Protein AF-A0A661TS35-F1 (afdb_monomer)

Solvent-accessible surface area (backbone atoms only — not comparable to full-atom values): 6783 Å² total; per-residue (Å²): 130,68,80,65,49,61,26,55,43,40,44,49,30,53,86,91,39,76,28,42,46,32,58,33,37,41,38,42,65,49,63,62,56,47,75,48,74,59,97,81,44,87,87,48,76,47,73,47,92,38,65,37,31,37,37,35,40,34,37,34,34,63,69,94,83,58,96,53,57,77,89,52,66,73,43,72,37,54,66,24,39,46,29,29,80,86,68,51,72,46,76,38,42,36,30,29,72,40,78,43,78,75,38,62,38,88,89,75,76,40,76,39,31,30,33,38,31,33,38,34,60,104

Foldseek 3Di:
DDDKAKAQWFFFDAVPHGQFTWRIKIKDKDFPWDWDDDPPPPPDIDIDGGWIKMKMKTKTFDDPPDDHHDADAQDKGAFTWDAHPVRDIDTGIKGFHDWAPFDADPVVRGTGIIMTIIMDTD

Mean predicted aligned error: 8.44 Å

Sequence (122 aa):
MADPVVGLTGDISLASSAIAHIRSWTINKGSDNQSYATSDTGGYKKTAEGQKFWNGSADVYLDGGANPVFPVVGTKYASSIFTTVSGKTLTGDIRVDAVNNIECDIEGSGITSCTIEFTGDG

Secondary structure (DSSP, 8-state):
-PPPEEES--EEEETTEEEEEEEEEEEEEEE-PEEE--TTSTTPPEEE---EEEEEEEEEE--TTS-PPPP-TT-EEEEEEEE-TTS-EEEEEEEEEEEEEEEE-TTT-SEEEEEEEEEEE-

Structure (mmCIF, N/CA/C/O backbone):
data_AF-A0A661TS35-F1
#
_entry.id   AF-A0A661TS35-F1
#
loop_
_atom_site.group_PDB
_atom_site.id
_atom_site.type_symbol
_atom_site.label_atom_id
_atom_site.label_alt_id
_atom_site.label_comp_id
_atom_site.label_asym_id
_atom_site.label_entity_id
_atom_site.label_seq_id
_atom_site.pdbx_PDB_ins_code
_atom_site.Cartn_x
_atom_site.Cartn_y
_atom_site.Cartn_z
_atom_site.occupancy
_atom_site.B_iso_or_equiv
_atom_site.auth_seq_id
_atom_site.auth_comp_id
_atom_site.auth_asym_id
_atom_site.auth_atom_id
_atom_site.pdbx_PDB_model_num
ATOM 1 N N . MET A 1 1 ? -16.878 7.205 7.315 1.00 53.56 1 MET A N 1
ATOM 2 C CA . MET A 1 1 ? -15.614 6.663 6.779 1.00 53.56 1 MET A CA 1
ATOM 3 C C . MET A 1 1 ? -14.584 7.765 6.949 1.00 53.56 1 MET A C 1
ATOM 5 O O . MET A 1 1 ? -14.953 8.910 6.723 1.00 53.56 1 MET A O 1
ATOM 9 N N . ALA A 1 2 ? -13.395 7.467 7.476 1.00 63.81 2 ALA A N 1
ATOM 10 C CA . ALA A 1 2 ? -12.345 8.482 7.572 1.00 63.81 2 ALA A CA 1
ATOM 11 C C . ALA A 1 2 ? -11.864 8.844 6.161 1.00 63.81 2 ALA A C 1
ATOM 13 O O . ALA A 1 2 ? -11.909 7.987 5.277 1.00 63.81 2 ALA A O 1
ATOM 14 N N . ASP A 1 3 ? -11.428 10.086 5.962 1.00 77.31 3 ASP A N 1
ATOM 15 C CA . ASP A 1 3 ? -10.900 10.518 4.670 1.00 77.31 3 ASP A CA 1
ATOM 16 C C . ASP A 1 3 ? -9.681 9.665 4.271 1.00 77.31 3 ASP A C 1
ATOM 18 O O . ASP A 1 3 ? -8.876 9.298 5.141 1.00 77.31 3 ASP A O 1
ATOM 22 N N . PRO A 1 4 ? -9.533 9.330 2.976 1.00 77.31 4 PRO A N 1
ATOM 23 C CA . PRO A 1 4 ? -8.385 8.580 2.490 1.00 77.31 4 PRO A CA 1
ATOM 24 C C . PRO A 1 4 ? -7.077 9.312 2.797 1.00 77.31 4 PRO A C 1
ATOM 26 O O . PRO A 1 4 ? -6.965 10.530 2.647 1.00 77.31 4 PRO A O 1
ATOM 29 N N . VAL A 1 5 ? -6.057 8.553 3.197 1.00 82.69 5 VAL A N 1
ATOM 30 C CA . VAL A 1 5 ? -4.697 9.074 3.338 1.00 82.69 5 VAL A CA 1
ATOM 31 C C . VAL A 1 5 ? -4.027 8.991 1.975 1.00 82.69 5 VAL A C 1
ATOM 33 O O . VAL A 1 5 ? -3.962 7.914 1.393 1.00 82.69 5 VAL A O 1
ATOM 36 N N . VAL A 1 6 ? -3.517 10.115 1.482 1.00 81.69 6 VAL A N 1
ATOM 37 C CA . VAL A 1 6 ? -2.864 10.205 0.169 1.00 81.69 6 VAL A CA 1
ATOM 38 C C . VAL A 1 6 ? -1.405 10.638 0.295 1.00 81.69 6 VAL A C 1
ATOM 40 O O . VAL A 1 6 ? -1.024 11.354 1.230 1.00 81.69 6 VAL A O 1
ATOM 43 N N . GLY A 1 7 ? -0.588 10.241 -0.677 1.00 73.81 7 GLY A N 1
ATOM 44 C CA . GLY A 1 7 ? 0.798 10.677 -0.808 1.00 73.81 7 GLY A CA 1
ATOM 45 C C . GLY A 1 7 ? 1.250 10.750 -2.264 1.00 73.81 7 GLY A C 1
ATOM 46 O O . GLY A 1 7 ? 0.671 10.117 -3.142 1.00 73.81 7 GLY A O 1
ATOM 47 N N . LEU A 1 8 ? 2.276 11.568 -2.513 1.00 67.06 8 LEU A N 1
ATOM 48 C CA . LEU A 1 8 ? 2.875 11.792 -3.842 1.00 67.06 8 LEU A CA 1
ATOM 49 C C . LEU A 1 8 ? 4.278 11.190 -3.965 1.00 67.06 8 LEU A C 1
ATOM 51 O O . LEU A 1 8 ? 4.891 11.234 -5.022 1.00 67.06 8 LEU A O 1
ATOM 55 N N . THR A 1 9 ? 4.823 10.705 -2.857 1.00 63.91 9 THR A N 1
ATOM 56 C CA . THR A 1 9 ? 6.158 10.123 -2.783 1.00 63.91 9 THR A CA 1
ATOM 57 C C . THR A 1 9 ? 6.127 8.977 -1.783 1.00 63.91 9 THR A C 1
ATOM 59 O O . THR A 1 9 ? 5.152 8.789 -1.053 1.00 63.91 9 THR A O 1
ATOM 62 N N . GLY A 1 10 ? 7.175 8.169 -1.769 1.00 57.06 10 GLY A N 1
ATOM 63 C CA . GLY A 1 10 ? 7.290 7.013 -0.895 1.00 57.06 10 GLY A CA 1
ATOM 64 C C . GLY A 1 10 ? 8.001 5.882 -1.612 1.00 57.06 10 GLY A C 1
ATOM 65 O O . GLY A 1 10 ? 8.152 5.903 -2.833 1.00 57.06 10 GLY A O 1
ATOM 66 N N . ASP A 1 11 ? 8.412 4.891 -0.835 1.00 58.75 11 ASP A N 1
ATOM 67 C CA . ASP A 1 11 ? 9.113 3.724 -1.340 1.00 58.75 11 ASP A CA 1
ATOM 68 C C . ASP A 1 11 ? 8.398 2.485 -0.819 1.00 58.75 11 ASP A C 1
ATOM 70 O O . ASP A 1 11 ? 8.368 2.231 0.388 1.00 58.75 11 ASP A O 1
ATOM 74 N N . ILE A 1 12 ? 7.854 1.670 -1.721 1.00 60.59 12 ILE A N 1
ATOM 75 C CA . ILE A 1 12 ? 7.491 0.311 -1.325 1.00 60.59 12 ILE A CA 1
ATOM 76 C C . ILE A 1 12 ? 8.804 -0.452 -1.261 1.00 60.59 12 ILE A C 1
ATOM 78 O O . ILE A 1 12 ? 9.508 -0.589 -2.263 1.00 60.59 12 ILE A O 1
ATOM 82 N N . SER A 1 13 ? 9.160 -0.901 -0.062 1.00 58.41 13 SER A N 1
ATOM 83 C CA . SER A 1 13 ? 10.381 -1.664 0.161 1.00 58.41 13 SER A CA 1
ATOM 84 C C . SER A 1 13 ? 10.062 -3.131 0.434 1.00 58.41 13 SER A C 1
ATOM 86 O 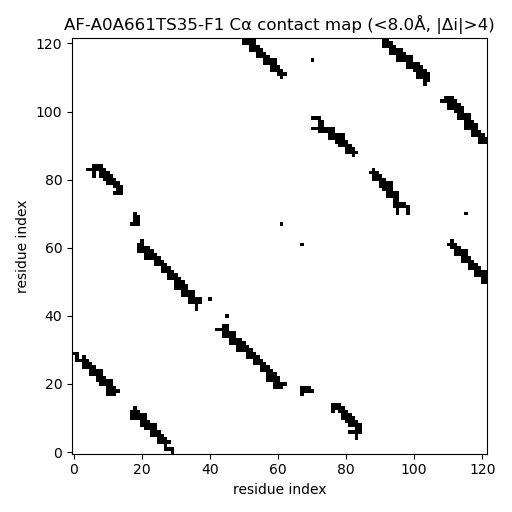O . SER A 1 13 ? 9.129 -3.470 1.158 1.00 58.41 13 SER A O 1
ATOM 88 N N . LEU A 1 14 ? 10.856 -4.012 -0.169 1.00 55.12 14 LEU A N 1
ATOM 89 C CA . LEU A 1 14 ? 10.907 -5.442 0.104 1.00 55.12 14 LEU A CA 1
ATOM 90 C C . LEU A 1 14 ? 11.990 -5.626 1.149 1.00 55.12 14 LEU A C 1
ATOM 92 O O . LEU A 1 14 ? 13.161 -5.623 0.779 1.00 55.12 14 LEU A O 1
ATOM 96 N N . ALA A 1 15 ? 11.624 -5.759 2.426 1.00 48.34 15 ALA A N 1
ATOM 97 C CA . ALA A 1 15 ? 12.538 -6.226 3.470 1.00 48.34 15 ALA A CA 1
ATOM 98 C C . ALA A 1 15 ? 13.976 -5.667 3.319 1.00 48.34 15 ALA A C 1
ATOM 100 O O . ALA A 1 15 ? 14.920 -6.451 3.275 1.00 48.34 15 ALA A O 1
ATOM 101 N N . SER A 1 16 ? 14.112 -4.331 3.196 1.00 49.56 16 SER A N 1
ATOM 102 C CA . SER A 1 16 ? 15.339 -3.522 2.969 1.00 49.56 16 SER A CA 1
ATOM 103 C C . SER A 1 16 ? 15.815 -3.204 1.531 1.00 49.56 16 SER A C 1
ATOM 105 O O . SER A 1 16 ? 16.807 -2.494 1.388 1.00 49.56 16 SER A O 1
ATOM 107 N N . SER A 1 17 ? 15.104 -3.604 0.471 1.00 54.03 17 SER A N 1
ATOM 108 C CA . SER A 1 17 ? 15.375 -3.175 -0.921 1.00 54.03 17 SER A CA 1
ATOM 109 C C . SER A 1 17 ? 14.221 -2.352 -1.499 1.00 54.03 17 SER A C 1
ATOM 111 O O . SER A 1 17 ? 13.066 -2.763 -1.388 1.00 54.03 17 SER A O 1
ATOM 113 N N . ALA A 1 18 ? 14.509 -1.204 -2.119 1.00 60.66 18 ALA A N 1
ATOM 114 C CA . ALA A 1 18 ? 13.502 -0.417 -2.834 1.00 60.66 18 ALA A CA 1
ATOM 115 C C . ALA A 1 18 ? 13.022 -1.197 -4.070 1.00 60.66 18 ALA A C 1
ATOM 117 O O . ALA A 1 18 ? 13.832 -1.629 -4.887 1.00 60.66 18 ALA A O 1
ATOM 118 N N . ILE A 1 19 ? 11.713 -1.431 -4.161 1.00 61.09 19 ILE A N 1
ATOM 119 C CA . ILE A 1 19 ? 11.095 -2.269 -5.198 1.00 61.09 19 ILE A CA 1
ATOM 120 C C . ILE A 1 19 ? 10.852 -1.453 -6.465 1.00 61.09 19 ILE A C 1
ATOM 122 O O . ILE A 1 19 ? 11.178 -1.893 -7.560 1.00 61.09 19 ILE A O 1
ATOM 126 N N . ALA A 1 20 ? 10.262 -0.273 -6.289 1.00 64.75 20 ALA A N 1
ATOM 127 C CA . ALA A 1 20 ? 9.915 0.689 -7.322 1.00 64.75 20 ALA A CA 1
ATOM 128 C C . ALA A 1 20 ? 9.637 2.041 -6.652 1.00 64.75 20 ALA A C 1
ATOM 130 O O . ALA A 1 20 ? 9.285 2.091 -5.467 1.00 64.75 20 ALA A O 1
ATOM 131 N N . HIS A 1 21 ? 9.759 3.128 -7.409 1.00 73.25 21 HIS A N 1
ATOM 132 C CA . HIS A 1 21 ? 9.409 4.451 -6.905 1.00 73.25 21 HIS A CA 1
ATOM 133 C C . HIS A 1 21 ? 7.901 4.661 -6.987 1.00 73.25 21 HIS A C 1
ATOM 135 O O . HIS A 1 21 ? 7.283 4.394 -8.021 1.00 73.25 21 HIS A O 1
ATOM 141 N N . ILE A 1 22 ? 7.306 5.156 -5.900 1.00 77.00 22 ILE A N 1
ATOM 142 C CA . ILE A 1 22 ? 5.886 5.497 -5.879 1.00 77.00 22 ILE A CA 1
ATOM 143 C C . ILE A 1 22 ? 5.704 6.919 -6.409 1.00 77.00 22 ILE A C 1
ATOM 145 O O . ILE A 1 22 ? 6.248 7.871 -5.849 1.00 77.00 22 ILE A O 1
ATOM 149 N N . ARG A 1 23 ? 4.892 7.068 -7.458 1.00 79.94 23 ARG A N 1
ATOM 150 C CA . ARG A 1 23 ? 4.456 8.371 -7.984 1.00 79.94 23 ARG A CA 1
ATOM 151 C C . ARG A 1 23 ? 3.264 8.920 -7.211 1.00 79.94 23 ARG A C 1
ATOM 153 O O . ARG A 1 23 ? 3.142 10.123 -7.008 1.00 79.94 23 ARG A O 1
ATOM 160 N N . SER A 1 24 ? 2.344 8.042 -6.839 1.00 84.56 24 SER A N 1
ATOM 161 C CA . SER A 1 24 ? 1.159 8.403 -6.074 1.00 84.56 24 SER A CA 1
ATOM 162 C C . SER A 1 24 ? 0.654 7.184 -5.316 1.00 84.56 24 SER A C 1
ATOM 164 O O . SER A 1 24 ? 0.849 6.053 -5.760 1.00 84.56 24 SER A O 1
ATOM 166 N N . TRP A 1 25 ? 0.030 7.393 -4.163 1.00 86.50 25 TRP A N 1
ATOM 167 C CA . TRP A 1 25 ? -0.656 6.320 -3.455 1.00 86.50 25 TRP A CA 1
ATOM 168 C C . TRP A 1 25 ? -1.841 6.842 -2.654 1.00 86.50 25 TRP A C 1
ATOM 170 O O . TRP A 1 25 ? -1.880 8.002 -2.233 1.00 86.50 25 TRP A O 1
ATOM 180 N N . THR A 1 26 ? -2.799 5.950 -2.422 1.00 88.88 26 THR A N 1
ATOM 181 C CA . THR A 1 26 ? -3.969 6.184 -1.576 1.00 88.88 26 THR A CA 1
ATOM 182 C C . THR A 1 26 ? -4.168 5.002 -0.640 1.00 88.88 26 THR A C 1
ATOM 184 O O . THR A 1 26 ? -4.078 3.858 -1.069 1.00 88.88 26 THR A O 1
ATOM 187 N N . ILE A 1 27 ? -4.462 5.274 0.630 1.00 88.94 27 ILE A N 1
ATOM 188 C CA . ILE A 1 27 ? -4.826 4.280 1.640 1.00 88.94 27 ILE A CA 1
ATOM 189 C C . ILE A 1 27 ? -6.171 4.660 2.262 1.00 88.94 27 ILE A C 1
ATOM 191 O O . ILE A 1 27 ? -6.314 5.728 2.862 1.00 88.94 27 ILE A O 1
ATOM 195 N N . ASN A 1 28 ? -7.132 3.745 2.198 1.00 90.44 28 ASN A N 1
ATOM 196 C CA . ASN A 1 28 ? -8.383 3.803 2.941 1.00 90.44 28 ASN A CA 1
ATOM 197 C C . ASN A 1 28 ? -8.258 2.948 4.200 1.00 90.44 28 ASN A C 1
ATOM 199 O O . ASN A 1 28 ? -7.973 1.753 4.125 1.00 90.44 28 ASN A O 1
ATOM 203 N N . LYS A 1 29 ? -8.500 3.553 5.364 1.00 88.31 29 LYS A N 1
ATOM 204 C CA . LYS A 1 29 ? -8.506 2.849 6.652 1.00 88.31 29 LYS A CA 1
ATOM 205 C C . LYS A 1 29 ? -9.925 2.442 7.026 1.00 88.31 29 LYS A C 1
ATOM 207 O O . LYS A 1 29 ? -10.851 3.252 6.935 1.00 88.31 29 LYS A O 1
ATOM 212 N N . GLY A 1 30 ? -10.076 1.216 7.502 1.00 86.25 30 GLY A N 1
ATOM 213 C CA . GLY A 1 30 ? -11.324 0.669 8.011 1.00 86.25 30 GLY A CA 1
ATOM 214 C C . GLY A 1 30 ? -11.134 -0.064 9.335 1.00 86.25 30 GLY A C 1
ATOM 215 O O . GLY A 1 30 ? -10.020 -0.354 9.769 1.00 86.25 30 GLY A O 1
ATOM 216 N N . SER A 1 31 ? -12.252 -0.315 10.009 1.00 86.88 31 SER A N 1
ATOM 217 C CA . SER A 1 31 ? -12.286 -1.133 11.219 1.00 86.88 31 SER A CA 1
ATOM 218 C C . SER A 1 31 ? -13.641 -1.813 11.364 1.00 86.88 31 SER A C 1
ATOM 220 O O . SER A 1 31 ? -14.667 -1.132 11.263 1.00 86.88 31 SER A O 1
ATOM 222 N N . ASP A 1 32 ? -13.648 -3.099 11.697 1.00 86.12 32 ASP A N 1
ATOM 223 C CA . ASP A 1 32 ? -14.863 -3.904 11.891 1.00 86.12 32 ASP A CA 1
ATOM 224 C C . ASP A 1 32 ? -15.409 -3.788 13.319 1.00 86.12 32 ASP A C 1
ATOM 226 O O . ASP A 1 32 ? -15.567 -4.763 14.056 1.00 86.12 32 ASP A O 1
ATOM 230 N N . ASN A 1 33 ? -15.665 -2.553 13.746 1.00 86.75 33 ASN A N 1
ATOM 231 C CA . ASN A 1 33 ? -16.141 -2.265 15.093 1.00 86.75 33 ASN A CA 1
ATOM 232 C C . ASN A 1 33 ? -17.551 -2.830 15.315 1.00 86.75 33 ASN A C 1
ATOM 234 O O . ASN A 1 33 ? -18.507 -2.442 14.639 1.00 86.75 33 ASN A O 1
ATOM 238 N N . GLN A 1 34 ? -17.703 -3.697 16.316 1.00 86.19 34 GLN A N 1
ATOM 239 C CA . GLN A 1 34 ? -18.999 -4.271 16.671 1.00 86.19 34 GLN A CA 1
ATOM 240 C C . GLN A 1 34 ? -19.737 -3.369 17.659 1.00 86.19 34 GLN A C 1
ATOM 242 O O . GLN A 1 34 ? -19.184 -2.959 18.679 1.00 86.19 34 GLN A O 1
ATOM 247 N N . SER A 1 35 ? -21.009 -3.075 17.388 1.00 88.00 35 SER A N 1
ATOM 248 C CA . SER A 1 35 ? -21.874 -2.356 18.329 1.00 88.00 35 SER A CA 1
ATOM 249 C C . SER A 1 35 ? -22.747 -3.322 19.123 1.00 88.00 35 SER A C 1
ATOM 251 O O . SER A 1 35 ? -23.386 -4.199 18.547 1.00 88.00 35 SER A O 1
ATOM 253 N N . TYR A 1 36 ? -22.836 -3.117 20.436 1.00 84.00 36 TYR A N 1
ATOM 254 C CA . TYR A 1 36 ? -23.671 -3.909 21.337 1.00 84.00 36 TYR A CA 1
ATOM 255 C C . TYR A 1 36 ? -24.416 -3.011 22.336 1.00 84.00 36 TYR A C 1
ATOM 257 O O . TYR A 1 36 ? -24.020 -1.877 22.613 1.00 84.00 36 TYR A O 1
ATOM 265 N N . ALA A 1 37 ? -25.533 -3.512 22.861 1.00 81.19 37 ALA A N 1
ATOM 266 C CA . ALA A 1 37 ? -26.316 -2.848 23.899 1.00 81.19 37 ALA A CA 1
ATOM 267 C C . ALA A 1 37 ? -26.274 -3.693 25.175 1.00 81.19 37 ALA A C 1
ATOM 269 O O . ALA A 1 37 ? -26.519 -4.898 25.125 1.00 81.19 37 ALA A O 1
ATOM 270 N N . THR A 1 38 ? -25.962 -3.072 26.311 1.00 78.62 38 THR A N 1
ATOM 271 C CA . THR A 1 38 ? -26.028 -3.706 27.636 1.00 78.62 38 THR A CA 1
ATOM 272 C C . THR A 1 38 ? -27.145 -3.068 28.446 1.00 78.62 38 THR A C 1
ATOM 274 O O . THR A 1 38 ? -27.512 -1.920 28.219 1.00 78.62 38 THR A O 1
ATOM 277 N N . SER A 1 39 ? -27.695 -3.788 29.422 1.00 77.56 39 SER A N 1
ATOM 278 C CA . SER A 1 39 ? -28.777 -3.274 30.275 1.00 77.56 39 SER A CA 1
ATOM 279 C C . SER A 1 39 ? -28.392 -2.031 31.096 1.00 77.56 39 SER A C 1
ATOM 281 O O . SER A 1 39 ? -29.276 -1.373 31.632 1.00 77.56 39 SER A O 1
ATOM 283 N N . ASP A 1 40 ? -27.099 -1.692 31.189 1.00 75.00 40 ASP A N 1
ATOM 284 C CA . ASP A 1 40 ? -26.591 -0.503 31.888 1.00 75.00 40 ASP A CA 1
ATOM 285 C C . ASP A 1 40 ? -26.444 0.747 31.000 1.00 75.00 40 ASP A C 1
ATOM 287 O O . ASP A 1 40 ? -26.104 1.807 31.518 1.00 75.00 40 ASP A O 1
ATOM 291 N N . THR A 1 41 ? -26.650 0.669 29.677 1.00 72.38 41 THR A N 1
ATOM 292 C CA . THR A 1 41 ? -26.252 1.781 28.794 1.00 72.38 41 THR A CA 1
ATOM 293 C C . THR A 1 41 ? -27.236 2.938 28.755 1.00 72.38 41 THR A C 1
ATOM 295 O O . THR A 1 41 ? -26.991 3.895 28.028 1.00 72.38 41 THR A O 1
ATOM 298 N N . GLY A 1 42 ? -28.358 2.886 29.479 1.00 75.06 42 GLY A N 1
ATOM 299 C CA . GLY A 1 42 ? -29.331 3.985 29.496 1.00 75.06 42 GLY A CA 1
ATOM 300 C C . GLY A 1 42 ? -29.849 4.383 28.103 1.00 75.06 42 GLY A C 1
ATOM 301 O O . GLY A 1 42 ? -30.203 5.537 27.894 1.00 75.06 42 GLY A O 1
ATOM 302 N N . GLY A 1 43 ? -29.854 3.453 27.137 1.00 79.88 43 GLY A N 1
ATOM 303 C CA . GLY A 1 43 ? -30.279 3.694 25.750 1.00 79.88 43 GLY A CA 1
ATOM 304 C C . GLY A 1 43 ? -29.152 3.970 24.742 1.00 79.88 43 GLY A C 1
ATOM 305 O O . GLY A 1 43 ? -29.423 4.014 23.543 1.00 79.88 43 GLY A O 1
ATOM 306 N N . TYR A 1 44 ? -27.894 4.097 25.176 1.00 78.44 44 TYR A N 1
ATOM 307 C CA . TYR A 1 44 ? -26.746 4.250 24.272 1.00 78.44 44 TYR A CA 1
ATOM 308 C C . TYR A 1 44 ? -26.223 2.894 23.758 1.00 78.44 44 TYR A C 1
ATOM 310 O O . TYR A 1 44 ? -26.377 1.855 24.404 1.00 78.44 44 TYR A O 1
ATOM 318 N N . LYS A 1 45 ? -25.580 2.891 22.584 1.00 82.94 45 LYS A N 1
ATOM 319 C CA . LYS A 1 45 ? -24.851 1.722 22.061 1.00 82.94 45 LYS A CA 1
ATOM 320 C C . LYS A 1 45 ? -23.382 1.825 22.465 1.00 82.94 45 LYS A C 1
ATOM 322 O O . LYS A 1 45 ? -22.777 2.880 22.290 1.00 82.94 45 LYS A O 1
ATOM 327 N N . LYS A 1 46 ? -22.820 0.737 22.990 1.00 84.06 46 LYS A N 1
ATOM 328 C CA . LYS A 1 46 ? -21.376 0.587 23.210 1.00 84.06 46 LYS A CA 1
ATOM 329 C C . LYS A 1 46 ? -20.745 -0.019 21.957 1.00 84.06 46 LYS A C 1
ATOM 331 O O . LYS A 1 46 ? -21.410 -0.729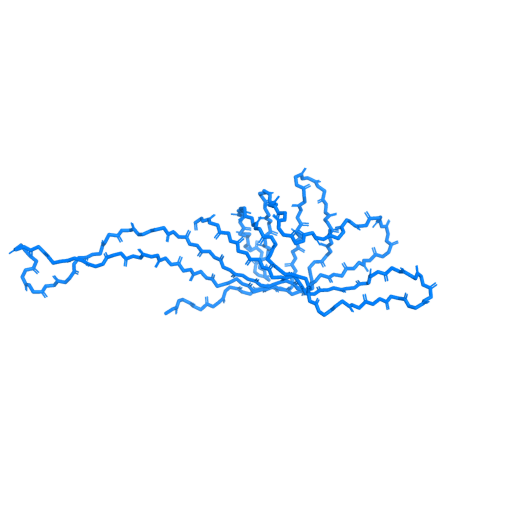 21.201 1.00 84.06 46 LYS A O 1
ATOM 336 N N . THR A 1 47 ? -19.461 0.252 21.758 1.00 87.00 47 THR A N 1
ATOM 337 C CA . THR A 1 47 ? -18.691 -0.246 20.615 1.00 87.00 47 THR A CA 1
ATOM 338 C C . THR A 1 47 ? -17.477 -1.005 21.134 1.00 87.00 47 THR A C 1
ATOM 340 O O . THR A 1 47 ? -16.774 -0.503 22.007 1.00 87.00 47 THR A O 1
ATOM 343 N N . ALA A 1 48 ? -17.254 -2.216 20.632 1.00 86.31 48 ALA A N 1
ATOM 344 C CA . ALA A 1 48 ? -16.020 -2.963 20.838 1.00 86.31 48 ALA A CA 1
ATOM 345 C C . ALA A 1 48 ? -15.038 -2.639 19.706 1.00 86.31 48 ALA A C 1
ATOM 347 O O . ALA A 1 48 ? -15.456 -2.496 18.553 1.00 86.31 48 ALA A O 1
ATOM 348 N N . GLU A 1 49 ? -13.751 -2.528 20.037 1.00 86.50 49 GLU A N 1
ATOM 349 C CA . GLU A 1 49 ? -12.704 -2.379 19.027 1.00 86.50 49 GLU A CA 1
ATOM 350 C C . GLU A 1 49 ? -12.674 -3.623 18.134 1.00 86.50 49 GLU A C 1
ATOM 352 O O . GLU A 1 49 ? -12.542 -4.749 18.616 1.00 86.50 49 GLU A O 1
ATOM 357 N N . GLY A 1 50 ? -12.855 -3.405 16.834 1.00 85.56 50 GLY A N 1
ATOM 358 C CA . GLY A 1 50 ? -12.769 -4.438 15.814 1.00 85.56 50 GLY A CA 1
ATOM 359 C C . GLY A 1 50 ? -11.370 -4.573 15.230 1.00 85.56 50 GLY A C 1
ATOM 360 O O . GLY A 1 50 ? -10.464 -3.790 15.528 1.00 85.56 50 GLY A O 1
ATOM 361 N N . GLN A 1 51 ? -11.214 -5.545 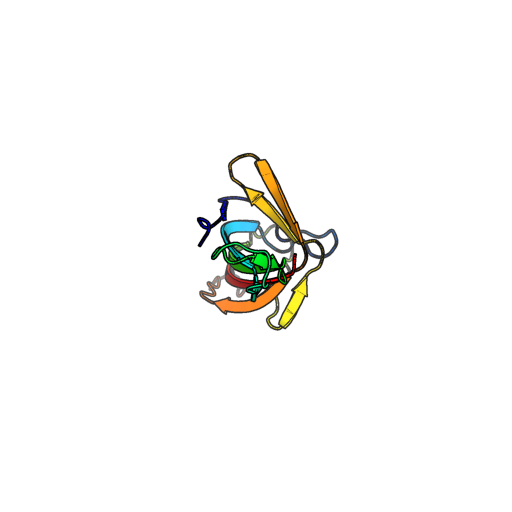14.334 1.00 85.56 51 GLN A N 1
ATOM 362 C CA . GLN A 1 51 ? -10.018 -5.649 13.507 1.00 85.56 51 GLN A CA 1
ATOM 363 C C . GLN A 1 51 ? -9.889 -4.390 12.648 1.00 85.56 51 GLN A C 1
ATOM 365 O O . GLN A 1 51 ? -10.856 -3.951 12.021 1.00 85.56 51 GLN A O 1
ATOM 370 N N . LYS A 1 52 ? -8.694 -3.802 12.645 1.00 87.38 52 LYS A N 1
ATOM 371 C CA . LYS A 1 52 ? -8.341 -2.682 11.779 1.00 87.38 52 LYS A CA 1
ATOM 372 C C . LYS A 1 52 ? -7.726 -3.226 10.505 1.00 87.38 52 LYS A C 1
ATOM 374 O O . LYS A 1 52 ? -6.924 -4.159 10.538 1.00 87.38 52 LYS A O 1
ATOM 379 N N . PHE A 1 53 ? -8.126 -2.635 9.397 1.00 89.50 53 PHE A N 1
ATOM 380 C CA . PHE A 1 53 ? -7.671 -3.021 8.078 1.00 89.50 53 PHE A CA 1
ATOM 381 C C . PHE A 1 53 ? -7.453 -1.777 7.237 1.00 89.50 53 PHE A C 1
ATOM 383 O O . PHE A 1 53 ? -8.017 -0.704 7.484 1.00 89.50 53 PHE A O 1
ATOM 390 N N . TRP A 1 54 ? -6.655 -1.933 6.199 1.00 88.94 54 TRP A N 1
ATOM 391 C CA . TRP A 1 54 ? -6.515 -0.927 5.170 1.00 88.94 54 TRP A CA 1
ATOM 392 C C . TRP A 1 54 ? -6.514 -1.561 3.787 1.00 88.94 54 TRP A C 1
ATOM 394 O O . TRP A 1 54 ? -6.169 -2.726 3.594 1.00 88.94 54 TRP A O 1
ATOM 404 N N . ASN A 1 55 ? -6.930 -0.775 2.810 1.00 91.56 55 ASN A N 1
ATOM 405 C CA . ASN A 1 55 ? -6.736 -1.083 1.405 1.00 91.56 55 ASN A CA 1
ATOM 406 C C . ASN A 1 55 ? -6.230 0.163 0.699 1.00 91.56 55 ASN A C 1
ATOM 408 O O . ASN A 1 55 ? -6.379 1.278 1.203 1.00 91.56 55 ASN A O 1
ATOM 412 N N . GLY A 1 56 ? -5.612 -0.022 -0.451 1.00 91.31 56 GLY A N 1
ATOM 413 C CA . GLY A 1 56 ? -5.044 1.091 -1.170 1.00 91.31 56 GLY A CA 1
ATOM 414 C C . GLY A 1 56 ? -4.638 0.749 -2.581 1.00 91.31 56 GLY A C 1
ATOM 415 O O . GLY A 1 56 ? -4.687 -0.401 -3.018 1.00 91.31 56 GLY A O 1
ATOM 416 N N . SER A 1 57 ? -4.221 1.797 -3.274 1.00 91.38 57 SER A N 1
ATOM 417 C CA . SER A 1 57 ? -3.562 1.695 -4.561 1.00 91.38 57 SER A CA 1
ATOM 418 C C . SER A 1 57 ? -2.288 2.526 -4.559 1.00 91.38 57 SER A C 1
ATOM 420 O O . SER A 1 57 ? -2.193 3.534 -3.853 1.00 91.38 57 SER A O 1
ATOM 422 N N . ALA A 1 58 ? -1.297 2.097 -5.332 1.00 88.44 58 ALA A N 1
ATOM 423 C CA . ALA A 1 58 ? -0.094 2.877 -5.578 1.00 88.44 58 ALA A CA 1
ATOM 424 C C . ALA A 1 58 ? 0.292 2.809 -7.053 1.00 88.44 58 ALA A C 1
ATOM 426 O O . ALA A 1 58 ? 0.392 1.727 -7.625 1.00 88.44 58 ALA A O 1
ATOM 427 N N . ASP A 1 59 ? 0.540 3.970 -7.647 1.00 87.88 59 ASP A N 1
ATOM 428 C CA . ASP A 1 59 ? 1.156 4.072 -8.963 1.00 87.88 59 ASP A CA 1
ATOM 429 C C . ASP A 1 59 ? 2.665 4.005 -8.791 1.00 87.88 59 ASP A C 1
ATOM 431 O O . ASP A 1 59 ? 3.273 4.869 -8.148 1.00 87.88 59 ASP A O 1
ATOM 435 N N . VAL A 1 60 ? 3.270 2.978 -9.370 1.00 84.25 60 VAL A N 1
ATOM 436 C CA . VAL A 1 60 ? 4.705 2.733 -9.297 1.00 84.25 60 VAL A CA 1
ATOM 437 C C . VAL A 1 60 ? 5.332 2.861 -10.674 1.00 84.25 60 VAL A C 1
ATOM 439 O O . VAL A 1 60 ? 4.713 2.537 -11.686 1.00 84.25 60 VAL A O 1
ATOM 442 N N . TYR A 1 61 ? 6.570 3.338 -10.720 1.00 81.12 61 TYR A N 1
ATOM 443 C CA . TYR A 1 61 ? 7.345 3.411 -11.951 1.00 81.12 61 TYR A CA 1
ATOM 444 C C . TYR A 1 61 ? 8.800 3.027 -11.711 1.00 81.12 61 TYR A C 1
ATOM 446 O O . TYR A 1 61 ? 9.311 3.080 -10.586 1.00 81.12 61 TYR A O 1
ATOM 454 N N . LEU A 1 62 ? 9.459 2.645 -12.798 1.00 74.94 62 LEU A N 1
ATOM 455 C CA . LEU A 1 62 ? 10.876 2.349 -12.813 1.00 74.94 62 LEU A CA 1
ATOM 456 C C . LEU A 1 62 ? 11.654 3.534 -13.365 1.00 74.94 62 LEU A C 1
ATOM 458 O O . LEU A 1 62 ? 11.406 3.989 -14.480 1.00 74.94 62 LEU A O 1
ATOM 462 N N . ASP A 1 63 ? 12.627 3.997 -12.595 1.00 69.75 63 ASP A N 1
ATOM 463 C CA . ASP A 1 63 ? 13.743 4.776 -13.115 1.00 69.75 63 ASP A CA 1
ATOM 464 C C . ASP A 1 63 ? 14.855 3.764 -13.419 1.00 69.75 63 ASP A C 1
ATOM 466 O O . ASP A 1 63 ? 15.264 3.030 -12.521 1.00 69.75 63 ASP A O 1
ATOM 470 N N . GLY A 1 64 ? 15.267 3.640 -14.684 1.00 58.59 64 GLY A N 1
ATOM 471 C CA . GLY A 1 64 ? 16.076 2.546 -15.251 1.00 58.59 64 GLY A CA 1
ATOM 472 C C . GLY A 1 64 ? 17.489 2.326 -14.676 1.00 58.59 64 GLY A C 1
ATOM 473 O O . GLY A 1 64 ? 18.339 1.764 -15.362 1.00 58.59 64 GLY A O 1
ATOM 474 N N . GLY A 1 65 ? 17.769 2.764 -13.447 1.00 57.31 65 GLY A N 1
ATOM 475 C CA . GLY A 1 65 ? 19.061 2.672 -12.769 1.00 57.31 65 GLY A CA 1
ATOM 476 C C . GLY A 1 65 ? 19.329 1.376 -11.989 1.00 57.31 65 GLY A C 1
ATOM 477 O O . GLY A 1 65 ? 20.488 1.097 -11.685 1.00 57.31 65 GLY A O 1
ATOM 478 N N . ALA A 1 66 ? 18.320 0.557 -11.670 1.00 54.19 66 ALA A N 1
ATOM 479 C CA . ALA A 1 66 ? 18.503 -0.720 -10.965 1.00 54.19 66 ALA A CA 1
ATOM 480 C C . ALA A 1 66 ? 17.359 -1.679 -11.294 1.00 54.19 66 ALA A C 1
ATOM 482 O O . ALA A 1 66 ? 16.228 -1.222 -11.263 1.00 54.19 66 ALA A O 1
ATOM 483 N N . ASN A 1 67 ? 17.650 -2.965 -11.572 1.00 58.62 67 ASN A N 1
ATOM 484 C CA . ASN A 1 67 ? 16.676 -4.043 -11.834 1.00 58.62 67 ASN A CA 1
ATOM 485 C C . ASN A 1 67 ? 15.583 -4.072 -10.754 1.00 58.62 67 ASN A C 1
ATOM 487 O O . ASN A 1 67 ? 15.761 -4.712 -9.713 1.00 58.62 67 ASN A O 1
ATOM 491 N N . PRO A 1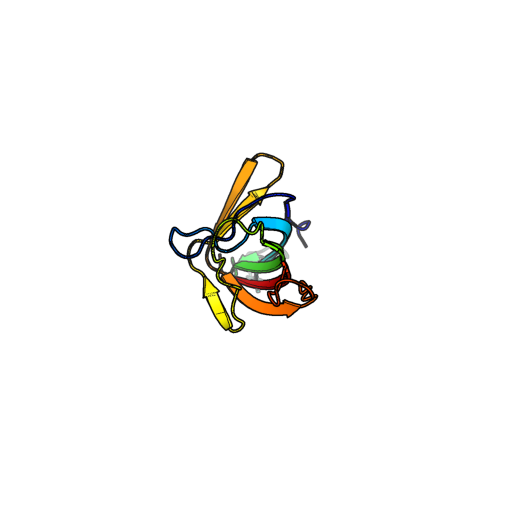 68 ? 14.459 -3.395 -10.976 1.00 61.94 68 PRO A N 1
ATOM 492 C CA . PRO A 1 68 ? 13.449 -3.247 -9.956 1.00 61.94 68 PRO A CA 1
ATOM 493 C C . PRO A 1 68 ? 12.535 -4.464 -10.049 1.00 61.94 68 PRO A C 1
ATOM 495 O O . PRO A 1 68 ? 12.142 -4.916 -11.129 1.00 61.94 68 PRO A O 1
ATOM 498 N N . VAL A 1 69 ? 12.261 -5.074 -8.904 1.00 70.12 69 VAL A N 1
ATOM 499 C CA . VAL A 1 69 ? 11.440 -6.282 -8.856 1.00 70.12 69 VAL A CA 1
ATOM 500 C C . VAL A 1 69 ? 9.990 -5.843 -8.949 1.00 70.12 69 VAL A C 1
ATOM 502 O O . VAL A 1 69 ? 9.525 -5.142 -8.066 1.00 70.12 69 VAL A O 1
ATOM 505 N N . PHE A 1 70 ? 9.239 -6.245 -9.971 1.00 72.31 70 PHE A N 1
ATOM 506 C CA . PHE A 1 70 ? 7.822 -5.882 -9.995 1.00 72.31 70 PHE A CA 1
ATOM 507 C C . PHE A 1 70 ? 7.043 -6.553 -8.855 1.00 72.31 70 PHE A C 1
ATOM 509 O O . PHE A 1 70 ? 7.294 -7.723 -8.542 1.00 72.31 70 PHE A O 1
ATOM 516 N N . PRO A 1 71 ? 6.075 -5.843 -8.247 1.00 77.50 71 PRO A N 1
ATOM 517 C CA . PRO A 1 71 ? 5.154 -6.443 -7.298 1.00 77.50 71 PRO A CA 1
ATOM 518 C C . PRO A 1 71 ? 4.402 -7.619 -7.931 1.00 77.50 71 PRO A C 1
ATOM 520 O O . PRO A 1 71 ? 3.946 -7.543 -9.071 1.00 77.50 71 PRO A O 1
ATOM 523 N N . VAL A 1 72 ? 4.271 -8.715 -7.186 1.00 83.31 72 VAL A N 1
ATOM 524 C CA . VAL A 1 72 ? 3.625 -9.948 -7.645 1.00 83.31 72 VAL A CA 1
ATOM 525 C C . VAL A 1 72 ? 2.300 -10.112 -6.917 1.00 83.31 72 VAL A C 1
ATOM 527 O O . VAL A 1 72 ? 2.259 -10.094 -5.686 1.00 83.31 72 VAL A O 1
ATOM 530 N N . VAL A 1 73 ? 1.224 -10.314 -7.678 1.00 89.94 73 VAL A N 1
ATOM 531 C CA . VAL A 1 73 ? -0.114 -10.571 -7.129 1.00 89.94 73 VAL A CA 1
ATOM 532 C C . VAL A 1 73 ? -0.091 -11.780 -6.192 1.00 89.94 73 VAL A C 1
ATOM 534 O O . VAL A 1 73 ? 0.473 -12.827 -6.502 1.00 89.94 73 VAL A O 1
ATOM 537 N N . GLY A 1 74 ? -0.720 -11.631 -5.030 1.00 88.50 74 GLY A N 1
ATOM 538 C CA . GLY A 1 74 ? -0.793 -12.631 -3.972 1.00 88.50 74 GLY A CA 1
ATOM 539 C C . GLY A 1 74 ? 0.389 -12.613 -3.004 1.00 88.50 74 GLY A C 1
ATOM 540 O O . GLY A 1 74 ? 0.271 -13.202 -1.928 1.00 88.50 74 GLY A O 1
ATOM 541 N N . THR A 1 75 ? 1.485 -11.922 -3.329 1.00 86.94 75 THR A N 1
ATOM 542 C CA . THR A 1 75 ? 2.651 -11.813 -2.447 1.00 86.94 75 THR A CA 1
ATOM 543 C C . THR A 1 75 ? 2.375 -10.866 -1.286 1.00 86.94 75 THR A C 1
ATOM 545 O O . THR A 1 75 ? 1.808 -9.784 -1.453 1.00 86.94 75 THR A O 1
ATOM 548 N N . LYS A 1 76 ? 2.813 -11.285 -0.095 1.00 87.50 76 LYS A N 1
ATOM 549 C CA . LYS A 1 76 ? 2.843 -10.454 1.107 1.00 87.50 76 LYS A CA 1
ATOM 550 C C . LYS A 1 76 ? 4.184 -9.722 1.201 1.00 87.50 76 LYS A C 1
ATOM 552 O O . LYS A 1 76 ? 5.238 -10.350 1.141 1.00 87.50 76 LYS A O 1
ATOM 557 N N . TYR A 1 77 ? 4.123 -8.416 1.416 1.00 81.50 77 TYR A N 1
ATOM 558 C CA . TYR A 1 77 ? 5.257 -7.524 1.616 1.00 81.50 77 TYR A CA 1
ATOM 559 C C . TYR A 1 77 ? 5.225 -6.992 3.049 1.00 81.50 77 TYR A C 1
ATOM 561 O O . TYR A 1 77 ? 4.328 -6.237 3.430 1.00 81.50 77 TYR A O 1
ATOM 569 N N . ALA A 1 78 ? 6.190 -7.430 3.857 1.00 81.94 78 ALA A N 1
ATOM 570 C CA . ALA A 1 78 ? 6.294 -7.022 5.253 1.00 81.94 78 ALA A CA 1
ATOM 571 C C . ALA A 1 78 ? 6.947 -5.641 5.391 1.00 81.94 78 ALA A C 1
ATOM 573 O O . ALA A 1 78 ? 7.856 -5.311 4.628 1.00 81.94 78 ALA A O 1
ATOM 574 N N . SER A 1 79 ? 6.524 -4.875 6.400 1.00 79.56 79 SER A N 1
ATOM 575 C CA . SER A 1 79 ? 7.115 -3.568 6.743 1.00 79.56 79 SER A CA 1
ATOM 576 C C . SER A 1 79 ? 7.130 -2.554 5.588 1.00 79.56 79 SER A C 1
ATOM 578 O O . SER A 1 79 ? 8.091 -1.802 5.431 1.00 79.56 79 SER A O 1
ATOM 580 N N . SER A 1 80 ? 6.067 -2.509 4.784 1.00 79.81 80 SER A N 1
ATOM 581 C CA . SER A 1 80 ? 5.926 -1.514 3.714 1.00 79.81 80 SER A CA 1
ATOM 582 C C . SER A 1 80 ? 5.826 -0.111 4.307 1.00 79.81 80 SER A C 1
ATOM 584 O O . SER A 1 80 ? 5.153 0.072 5.321 1.00 79.81 80 SER A O 1
ATOM 586 N N . ILE A 1 81 ? 6.494 0.875 3.698 1.00 79.88 81 ILE A N 1
ATOM 587 C CA . ILE A 1 81 ? 6.580 2.248 4.212 1.00 79.88 81 ILE A CA 1
ATOM 588 C C . ILE A 1 81 ? 5.936 3.209 3.213 1.00 79.88 81 ILE A C 1
ATOM 590 O O . ILE A 1 81 ? 6.386 3.355 2.085 1.00 79.88 81 ILE A O 1
ATOM 594 N N . PHE A 1 82 ? 4.907 3.923 3.651 1.00 78.81 82 PHE A N 1
ATOM 595 C CA . PHE A 1 82 ? 4.224 4.939 2.858 1.00 78.81 82 PHE A CA 1
ATOM 596 C C . PHE A 1 82 ? 4.481 6.311 3.466 1.00 78.81 82 PH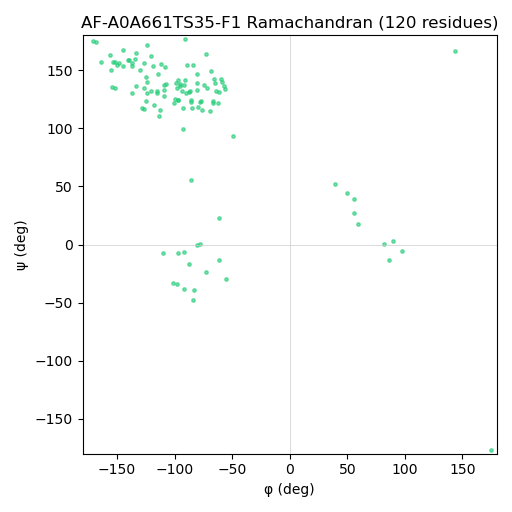E A C 1
ATOM 598 O O . PHE A 1 82 ? 4.065 6.589 4.592 1.00 78.81 82 PHE A O 1
ATOM 605 N N . THR A 1 83 ? 5.162 7.183 2.732 1.00 78.00 83 THR A N 1
ATOM 606 C CA . THR A 1 83 ? 5.497 8.528 3.208 1.00 78.00 83 THR A CA 1
ATOM 607 C C . THR A 1 83 ? 4.528 9.536 2.610 1.00 78.00 83 THR A C 1
ATOM 609 O O . THR A 1 83 ? 4.373 9.648 1.403 1.00 78.00 83 THR A O 1
ATOM 612 N N . THR A 1 84 ? 3.814 10.273 3.449 1.00 76.06 84 THR A N 1
ATOM 613 C CA . THR A 1 84 ? 2.927 11.348 2.981 1.00 76.06 84 THR A CA 1
ATOM 614 C C . THR A 1 84 ? 3.742 12.551 2.511 1.00 76.06 84 THR A C 1
ATOM 616 O O . THR A 1 84 ? 4.889 12.735 2.917 1.00 76.06 84 THR A O 1
ATOM 619 N N . VAL A 1 85 ? 3.108 13.461 1.767 1.00 69.19 85 VAL A N 1
ATOM 620 C CA . VAL A 1 85 ? 3.715 14.748 1.363 1.00 69.19 85 VAL A CA 1
ATOM 621 C C . VAL A 1 85 ? 4.204 15.561 2.573 1.00 69.19 85 VAL A C 1
ATOM 623 O O . VAL A 1 85 ? 5.181 16.293 2.490 1.00 69.19 85 VAL A O 1
ATOM 626 N N . SER A 1 86 ? 3.549 15.395 3.727 1.00 74.94 86 SER A N 1
ATOM 627 C CA . SER A 1 86 ? 3.921 16.050 4.987 1.00 74.94 86 SER A CA 1
ATOM 628 C C . SER A 1 86 ? 5.113 15.411 5.720 1.00 74.94 86 SER A C 1
ATOM 630 O O . SER A 1 86 ? 5.456 15.851 6.814 1.00 74.94 86 SER A O 1
ATOM 632 N N . GLY A 1 87 ? 5.710 14.347 5.168 1.00 73.06 87 GLY A N 1
ATOM 633 C CA . GLY A 1 87 ? 6.819 13.605 5.776 1.00 73.06 87 GLY A CA 1
ATOM 634 C C . GLY A 1 87 ? 6.406 12.572 6.830 1.00 73.06 87 GLY A C 1
ATOM 635 O O . GLY A 1 87 ? 7.262 11.894 7.390 1.00 73.06 87 GLY A O 1
ATOM 636 N N . LYS A 1 88 ? 5.105 12.410 7.112 1.00 80.25 88 LYS A N 1
ATOM 637 C CA . LYS A 1 88 ? 4.620 11.339 7.998 1.00 80.25 88 LYS A CA 1
ATOM 638 C C . LYS A 1 88 ? 4.728 9.989 7.307 1.00 80.25 88 LYS A C 1
ATOM 640 O O . LYS A 1 88 ? 4.269 9.871 6.173 1.00 80.25 88 LYS A O 1
ATOM 645 N N . THR A 1 89 ? 5.239 8.990 8.014 1.00 80.44 89 THR A N 1
ATOM 646 C CA . THR A 1 89 ? 5.324 7.608 7.542 1.00 80.44 89 THR A CA 1
ATOM 647 C C . THR A 1 89 ? 4.175 6.768 8.097 1.00 80.44 89 THR A C 1
ATOM 649 O O . THR A 1 89 ? 3.790 6.889 9.261 1.00 80.44 89 THR A O 1
ATOM 652 N N . LEU A 1 90 ? 3.606 5.916 7.250 1.00 80.12 90 LEU A N 1
ATOM 653 C CA . LEU A 1 90 ? 2.763 4.796 7.641 1.00 80.12 90 LEU A CA 1
ATOM 654 C C . LEU A 1 90 ? 3.549 3.524 7.361 1.00 80.12 90 LEU A C 1
ATOM 656 O O . LEU A 1 90 ? 4.118 3.381 6.282 1.00 80.12 90 LEU A O 1
ATOM 660 N N . THR A 1 91 ? 3.575 2.610 8.323 1.00 84.31 91 THR A N 1
ATOM 661 C CA . THR A 1 91 ? 4.280 1.338 8.179 1.00 84.31 91 THR A CA 1
ATOM 662 C C . THR A 1 91 ? 3.350 0.190 8.491 1.00 84.31 91 THR A C 1
ATOM 664 O O . THR A 1 91 ? 2.656 0.229 9.505 1.00 84.31 91 THR A O 1
ATOM 667 N N . GLY A 1 92 ? 3.378 -0.840 7.655 1.00 84.12 92 GLY A N 1
ATOM 668 C CA . GLY A 1 92 ? 2.789 -2.124 7.992 1.00 84.12 92 GLY A CA 1
ATOM 669 C C . GLY A 1 92 ? 2.837 -3.112 6.840 1.00 84.12 92 GLY A C 1
ATOM 670 O O . GLY A 1 92 ? 3.431 -2.859 5.791 1.00 84.12 92 GLY A O 1
ATOM 671 N N . ASP A 1 93 ? 2.248 -4.272 7.074 1.00 87.50 93 ASP A N 1
ATOM 672 C CA . ASP A 1 93 ? 2.249 -5.354 6.106 1.00 87.50 93 ASP A CA 1
ATOM 673 C C . ASP A 1 93 ? 1.176 -5.117 5.045 1.00 87.50 93 ASP A C 1
ATOM 675 O O . ASP A 1 93 ? 0.049 -4.725 5.363 1.00 87.50 93 ASP A O 1
ATOM 679 N N . ILE A 1 94 ? 1.518 -5.406 3.790 1.00 87.31 94 ILE A N 1
ATOM 680 C CA . ILE A 1 94 ? 0.565 -5.387 2.680 1.00 87.31 94 ILE A CA 1
ATOM 681 C C . ILE A 1 94 ? 0.592 -6.708 1.919 1.00 87.31 94 ILE A C 1
ATOM 683 O O . ILE A 1 94 ? 1.594 -7.423 1.900 1.00 87.31 94 ILE A O 1
ATOM 687 N N . ARG A 1 95 ? -0.504 -7.018 1.245 1.00 90.69 95 ARG A N 1
ATOM 688 C CA . ARG A 1 95 ? -0.623 -8.064 0.240 1.00 90.69 95 ARG A C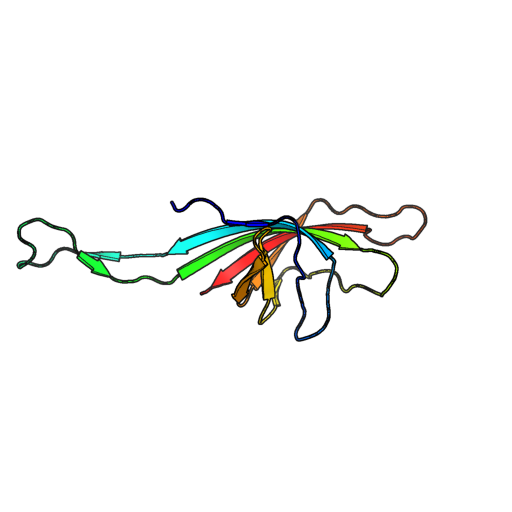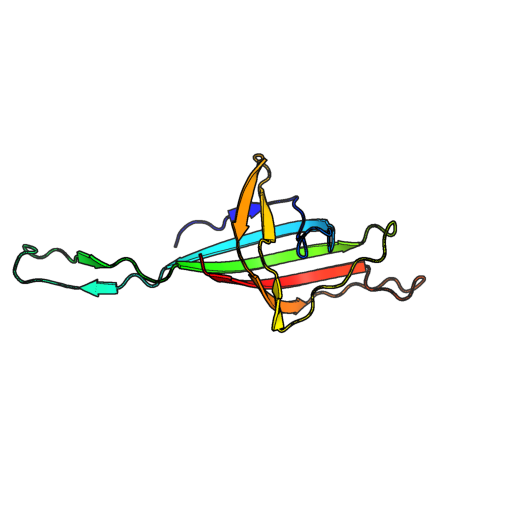A 1
ATOM 689 C C . ARG A 1 95 ? -1.048 -7.409 -1.062 1.00 90.69 95 ARG A C 1
ATOM 691 O O . ARG A 1 95 ? -1.978 -6.613 -1.061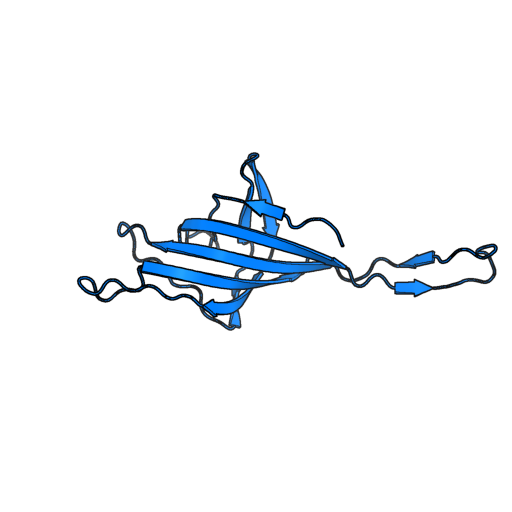 1.00 90.69 95 ARG A O 1
ATOM 698 N N . VAL A 1 96 ? -0.372 -7.741 -2.158 1.00 90.50 96 VAL A N 1
ATOM 699 C CA . VAL A 1 96 ? -0.780 -7.263 -3.485 1.00 90.50 96 VAL A CA 1
ATOM 700 C C . VAL A 1 96 ? -1.965 -8.092 -3.953 1.00 90.50 96 VAL A C 1
ATOM 702 O O . VAL A 1 96 ? -1.862 -9.314 -4.063 1.00 90.50 96 VAL A O 1
ATOM 705 N N . ASP A 1 97 ? -3.071 -7.429 -4.247 1.00 93.19 97 ASP A N 1
ATOM 706 C CA . ASP A 1 97 ? -4.307 -8.064 -4.698 1.00 93.19 97 ASP A CA 1
ATOM 707 C C . ASP A 1 97 ? -4.448 -8.009 -6.218 1.00 93.19 97 ASP A C 1
ATOM 709 O O . ASP A 1 97 ? -4.931 -8.966 -6.824 1.00 93.19 97 ASP A O 1
ATOM 713 N N . ALA A 1 98 ? -3.965 -6.933 -6.844 1.00 92.44 98 ALA A N 1
ATOM 714 C CA . ALA A 1 98 ? -3.957 -6.783 -8.294 1.00 92.44 98 ALA A CA 1
ATOM 715 C C . ALA A 1 98 ? -2.806 -5.892 -8.781 1.00 92.44 98 ALA A C 1
ATOM 717 O O . ALA A 1 98 ? -2.273 -5.060 -8.045 1.00 92.44 98 ALA A O 1
ATOM 718 N N . VAL A 1 99 ? -2.442 -6.074 -10.053 1.00 89.69 99 VAL A N 1
ATOM 719 C CA . VAL A 1 99 ? -1.536 -5.198 -10.803 1.00 89.69 99 VAL A CA 1
ATOM 720 C C . VAL A 1 99 ? -2.254 -4.802 -12.090 1.00 89.69 99 VAL A C 1
ATOM 722 O O . VAL A 1 99 ? -2.570 -5.658 -12.914 1.00 89.69 99 VAL A O 1
ATOM 725 N N . ASN A 1 100 ? -2.517 -3.508 -12.239 1.00 91.12 100 ASN A N 1
ATOM 726 C CA . ASN A 1 100 ? -3.313 -2.896 -13.300 1.00 91.12 100 ASN A CA 1
ATOM 727 C C . ASN A 1 100 ? -2.494 -1.815 -14.028 1.00 91.12 100 ASN A C 1
ATOM 729 O O . ASN A 1 100 ? -1.399 -1.460 -13.594 1.00 91.12 100 ASN A O 1
ATOM 733 N N . ASN A 1 101 ? -3.028 -1.278 -15.133 1.00 89.81 101 ASN A N 1
ATOM 734 C CA . ASN A 1 101 ? -2.445 -0.148 -15.880 1.00 89.81 101 ASN A CA 1
ATOM 735 C C . ASN A 1 101 ? -0.951 -0.317 -16.204 1.00 89.81 101 ASN A C 1
ATOM 737 O O . ASN A 1 101 ? -0.156 0.594 -16.003 1.00 89.81 101 ASN A O 1
ATOM 741 N N . ILE A 1 102 ? -0.572 -1.511 -16.661 1.00 87.62 102 ILE A N 1
ATOM 742 C CA . ILE A 1 102 ? 0.814 -1.838 -16.990 1.00 87.62 102 ILE A CA 1
ATOM 743 C C . ILE A 1 102 ? 1.223 -1.055 -18.241 1.00 87.62 102 ILE A C 1
ATOM 745 O O . ILE A 1 102 ? 0.699 -1.296 -19.330 1.00 87.62 102 ILE A O 1
ATOM 749 N N . GLU A 1 103 ? 2.173 -0.142 -18.084 1.00 87.19 103 GLU A N 1
ATOM 750 C CA . GLU A 1 103 ? 2.865 0.516 -19.186 1.00 87.19 103 GLU A CA 1
ATOM 751 C C . GLU A 1 103 ? 4.168 -0.230 -19.462 1.00 87.19 103 GLU A C 1
ATOM 753 O O . GLU A 1 103 ? 4.872 -0.625 -18.534 1.00 87.19 103 GLU A O 1
ATOM 758 N N . CYS A 1 104 ? 4.499 -0.424 -20.735 1.00 82.19 104 CYS A N 1
ATOM 759 C CA . CYS A 1 104 ? 5.737 -1.072 -21.149 1.00 82.19 104 CYS A CA 1
ATOM 760 C C . CYS A 1 104 ? 6.507 -0.161 -22.095 1.00 82.19 104 CYS A C 1
ATOM 762 O O . CYS A 1 104 ? 5.914 0.507 -22.944 1.00 82.19 104 CYS A O 1
ATOM 764 N N . ASP A 1 105 ? 7.829 -0.190 -21.985 1.00 81.31 105 ASP A N 1
ATOM 765 C CA . ASP A 1 105 ? 8.704 0.392 -22.988 1.00 81.31 105 ASP A CA 1
ATOM 766 C C . ASP A 1 105 ? 8.779 -0.543 -24.200 1.00 81.31 105 ASP A C 1
ATOM 768 O O . ASP A 1 105 ? 9.132 -1.722 -24.084 1.00 81.31 105 ASP A O 1
ATOM 772 N N . ILE A 1 106 ? 8.441 -0.010 -25.372 1.00 76.12 106 ILE A N 1
ATOM 773 C CA . ILE A 1 106 ? 8.502 -0.738 -26.640 1.00 76.12 106 ILE A CA 1
ATOM 774 C C . ILE A 1 106 ? 9.945 -0.944 -27.117 1.00 76.12 106 ILE A C 1
ATOM 776 O O . ILE A 1 106 ? 10.210 -1.883 -27.866 1.00 76.12 106 ILE A O 1
ATOM 780 N N . GLU A 1 107 ? 10.874 -0.095 -26.675 1.00 77.81 107 GLU A N 1
ATOM 781 C CA . GLU A 1 107 ? 12.276 -0.112 -27.093 1.00 77.81 107 GLU A CA 1
ATOM 782 C C . GLU A 1 107 ? 13.128 -0.980 -26.153 1.00 77.81 107 GLU A C 1
ATOM 784 O O . GLU A 1 107 ? 13.995 -1.726 -26.609 1.00 77.81 107 GLU A O 1
ATOM 789 N N . GLY A 1 108 ? 12.843 -0.934 -24.848 1.00 67.50 108 GLY A N 1
ATOM 790 C CA . GLY A 1 108 ? 13.537 -1.680 -23.796 1.00 67.50 108 GLY A CA 1
ATOM 791 C C . GLY A 1 108 ? 12.874 -2.990 -23.358 1.00 67.50 108 GLY A C 1
ATOM 792 O O . GLY A 1 108 ? 13.478 -3.752 -22.603 1.00 67.50 108 GLY A O 1
ATOM 793 N N . SER A 1 109 ? 11.661 -3.303 -23.833 1.00 64.31 109 SER A N 1
ATOM 794 C CA . SER A 1 109 ? 10.911 -4.547 -23.552 1.00 64.31 109 SER A CA 1
ATOM 795 C C . SER A 1 109 ? 10.593 -4.837 -22.071 1.00 64.31 109 SER A C 1
ATOM 797 O O . SER A 1 109 ? 10.228 -5.959 -21.715 1.00 64.31 109 SER A O 1
ATOM 799 N N . GLY A 1 110 ? 10.686 -3.823 -21.207 1.00 75.62 110 GLY A N 1
ATOM 800 C CA . GLY A 1 110 ? 10.347 -3.897 -19.785 1.00 75.62 110 GLY A CA 1
ATOM 801 C C . GLY A 1 110 ? 9.064 -3.140 -19.451 1.00 75.62 110 GLY A C 1
ATOM 802 O O . GLY A 1 110 ? 8.714 -2.169 -20.119 1.00 75.62 110 GLY A O 1
ATOM 803 N N . ILE A 1 111 ? 8.371 -3.566 -18.395 1.00 76.81 111 ILE A N 1
ATOM 804 C CA . ILE A 1 111 ? 7.303 -2.758 -17.789 1.00 76.81 111 ILE A CA 1
ATOM 805 C C . ILE A 1 111 ? 7.953 -1.488 -17.227 1.00 76.81 111 ILE A C 1
ATOM 807 O O . ILE A 1 111 ? 8.957 -1.587 -16.535 1.00 76.81 111 ILE A O 1
ATOM 811 N N . THR A 1 112 ? 7.403 -0.313 -17.505 1.00 83.88 112 THR A N 1
ATOM 812 C CA . THR A 1 112 ? 7.900 0.989 -17.033 1.00 83.88 112 THR A CA 1
ATOM 813 C C . THR A 1 112 ? 7.096 1.529 -15.865 1.00 83.88 112 THR A C 1
ATOM 815 O O . THR A 1 112 ? 7.655 2.199 -14.995 1.00 83.88 112 THR A O 1
ATOM 818 N N . SER A 1 113 ? 5.795 1.243 -15.822 1.00 86.94 113 SER A N 1
ATOM 819 C CA . SER A 1 113 ? 4.918 1.651 -14.731 1.00 86.94 113 SER A CA 1
ATOM 820 C C . SER A 1 113 ? 3.728 0.705 -14.582 1.00 86.94 113 SER A C 1
ATOM 822 O O . SER A 1 113 ? 3.376 -0.029 -15.506 1.00 86.94 113 SER A O 1
ATOM 824 N N . CYS A 1 114 ? 3.133 0.679 -13.393 1.00 87.88 114 CYS A N 1
ATOM 825 C CA . CYS A 1 114 ? 1.854 0.022 -13.157 1.00 87.88 114 CYS A CA 1
ATOM 826 C C . CYS A 1 114 ? 1.152 0.618 -11.935 1.00 87.88 114 CYS A C 1
ATOM 828 O O . CYS A 1 114 ? 1.771 1.267 -11.090 1.00 87.88 114 CYS A O 1
ATOM 830 N N . THR A 1 115 ? -0.146 0.361 -11.818 1.00 90.62 115 THR A N 1
ATOM 831 C CA . THR A 1 115 ? -0.906 0.598 -10.592 1.00 90.62 115 THR A CA 1
ATOM 832 C C . THR A 1 115 ? -1.003 -0.717 -9.827 1.00 90.62 115 THR A C 1
ATOM 834 O O . THR A 1 115 ? -1.500 -1.710 -10.358 1.00 90.62 115 THR A O 1
ATOM 837 N N . ILE A 1 116 ? -0.567 -0.742 -8.572 1.00 90.06 116 ILE A N 1
ATOM 838 C CA . ILE A 1 116 ? -0.804 -1.872 -7.675 1.00 90.06 116 ILE A CA 1
ATOM 839 C C . ILE A 1 116 ? -2.017 -1.608 -6.796 1.00 90.06 116 ILE A C 1
ATOM 841 O O . ILE A 1 116 ? -2.199 -0.495 -6.309 1.00 90.06 116 ILE A O 1
ATOM 845 N N . GLU A 1 117 ? -2.811 -2.641 -6.554 1.00 92.81 117 GLU A N 1
ATOM 846 C CA . GLU A 1 117 ? -3.853 -2.650 -5.530 1.00 92.81 117 GLU A CA 1
ATOM 847 C C . GLU A 1 117 ? -3.417 -3.573 -4.403 1.00 92.81 117 GLU A C 1
ATOM 849 O O . GLU A 1 117 ? -2.867 -4.653 -4.647 1.00 92.81 117 GLU A O 1
ATOM 854 N N . PHE A 1 118 ? -3.629 -3.140 -3.166 1.00 91.00 118 PHE A N 1
ATOM 855 C CA . PHE A 1 118 ? -3.182 -3.881 -2.000 1.00 91.00 118 PHE A CA 1
ATOM 856 C C . PHE A 1 118 ? -4.140 -3.772 -0.820 1.00 91.00 118 PHE A C 1
ATOM 858 O O . PHE A 1 118 ? -4.831 -2.770 -0.622 1.00 91.00 118 PHE A O 1
ATOM 865 N N . THR A 1 119 ? -4.098 -4.797 0.019 1.00 93.44 119 THR A N 1
ATOM 866 C CA . THR A 1 119 ? -4.762 -4.874 1.319 1.00 93.44 119 THR A CA 1
ATOM 867 C C . THR A 1 119 ? -3.734 -5.090 2.410 1.00 93.44 119 THR A C 1
ATOM 869 O O . THR A 1 119 ? -2.601 -5.497 2.162 1.00 93.44 119 THR A O 1
ATOM 872 N N . GLY A 1 120 ? -4.116 -4.822 3.646 1.00 88.94 120 GLY A N 1
ATOM 873 C CA . GLY A 1 120 ? -3.316 -5.180 4.802 1.00 88.94 120 GLY A CA 1
ATOM 874 C C . GLY A 1 120 ? -4.070 -4.966 6.103 1.00 88.94 120 GLY A C 1
ATOM 875 O O . GLY A 1 120 ? -5.184 -4.435 6.125 1.00 88.94 120 GLY A O 1
ATOM 876 N N . ASP A 1 121 ? -3.417 -5.367 7.182 1.00 83.25 121 ASP A N 1
ATOM 877 C CA . ASP A 1 121 ? -3.989 -5.411 8.520 1.00 83.25 121 ASP A CA 1
ATOM 878 C C . ASP A 1 121 ? -3.119 -4.577 9.469 1.00 83.25 121 ASP A C 1
ATOM 880 O O . ASP A 1 121 ? -1.886 -4.622 9.374 1.00 83.25 121 ASP A O 1
ATOM 884 N N . GLY A 1 122 ? -3.744 -3.816 10.377 1.00 67.81 122 GLY A N 1
ATOM 885 C CA . GLY A 1 122 ? -3.025 -2.930 11.308 1.00 67.81 122 GLY A CA 1
ATOM 886 C C . GLY A 1 122 ? -3.884 -1.885 12.005 1.00 67.81 122 GLY A C 1
ATOM 887 O O . GLY A 1 122 ? -4.503 -1.054 11.304 1.00 67.81 122 GLY A O 1
#

pLDDT: mean 78.92, std 11.09, range [48.34, 93.44]
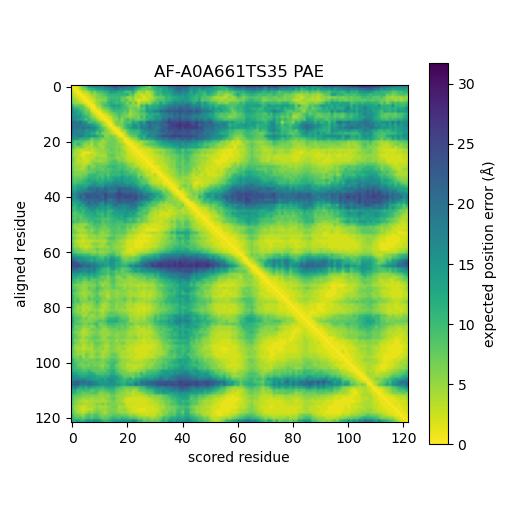
Nearest PDB structures (foldseek):
  8fqc-assembly1_U1  TM=4.396E-01  e=4.109E-03  Agrobacterium phage Milano
  5y6g-assembly1_A  TM=4.356E-01  e=2.683E-02  Escherichia coli K-12
  8r5g-assembly1_C  TM=4.427E-01  e=8.188E-02  Staphylococcus phage 812
  5ejl-assembly1_A  TM=4.937E-01  e=5.917E-01  Klebsiella pneumoniae
  8xan-assembly1_C  TM=4.857E-01  e=7.247E-01  Acinetobacter phage SH-Ab 15497

Radius of gyration: 18.29 Å; Cα contacts (8 Å, |Δi|>4): 299; chains: 1; bounding box: 49×29×59 Å